Protein AF-A0A0F8ZMV9-F1 (afdb_monomer_lite)

Radius of gyration: 14.16 Å; chains: 1; bounding box: 36×32×40 Å

pLDDT: mean 85.23, std 12.89, range [35.75, 96.31]

Sequence (124 aa):
MQDEQDFGISAPPAFAKTNWIGVVYSAWYLGHHPDRHVIYTSKTGLQAEKVSNAVRDTIENSERYHAVFPNTKPNKARGWGEKEWYLERPNTGDKDASFFAVGIGGPILNARGDLIIIDDPRCM

InterPro domains:
  IPR027417 P-loop containing nucleoside triphosphate hydrolase [G3DSA:3.40.50.300] (1-120)

Organism: NCBI:txid412755

Secondary structure (DSSP, 8-state):
------------TTSSHIIIIIIIIHHHHHHH-TTS-EEEEESSHHHHHHHHHHHHHHHHH-HHHHHH-TT--B-TTT-B-SSEE-B--S-TT--S-SEEEEETTS---S---SEEEE--GGG-

Foldseek 3Di:
DPPPDDDDDDDDPPPCPCCVVLAVVLLVVCLVVVVFAEEEEEQALVVQLVSQCNNLCCLAPPPVSCVSRVQWAFPPVLHDHSQFGHTDDPDPPDNAGNYGGHYVVGDPDPHDHPHYHYPPPVVD

Structure (mmCIF, N/CA/C/O backbone):
data_AF-A0A0F8ZMV9-F1
#
_entry.id   AF-A0A0F8ZMV9-F1
#
loop_
_atom_site.group_PDB
_atom_site.id
_atom_site.type_symbol
_atom_site.label_atom_id
_atom_site.label_alt_id
_atom_site.label_comp_id
_atom_site.label_asym_id
_atom_site.label_entity_id
_atom_site.label_seq_id
_atom_site.pdbx_PDB_ins_code
_atom_site.Cartn_x
_atom_site.Cartn_y
_atom_site.Cartn_z
_atom_site.occupancy
_atom_site.B_iso_or_equiv
_atom_site.auth_seq_id
_atom_site.auth_comp_id
_atom_site.auth_asym_id
_atom_site.auth_atom_id
_atom_site.pdbx_PDB_model_num
ATOM 1 N N . MET A 1 1 ? 9.713 -22.839 13.772 1.00 35.75 1 MET A N 1
ATOM 2 C CA . MET A 1 1 ? 10.076 -23.260 12.409 1.00 35.75 1 MET A CA 1
ATOM 3 C C . MET A 1 1 ? 9.103 -22.533 11.506 1.00 35.75 1 MET A C 1
ATOM 5 O O . MET A 1 1 ? 7.928 -22.865 11.523 1.00 35.75 1 MET A O 1
ATOM 9 N N . GLN A 1 2 ? 9.520 -21.400 10.951 1.00 42.75 2 GLN A N 1
ATOM 10 C CA . GLN A 1 2 ? 8.686 -20.615 10.047 1.00 42.75 2 GLN A CA 1
ATOM 11 C C . GLN A 1 2 ? 9.000 -21.198 8.672 1.00 42.75 2 GLN A C 1
ATOM 13 O O . GLN A 1 2 ? 10.148 -21.111 8.251 1.00 42.75 2 GLN A O 1
ATOM 18 N N . ASP A 1 3 ? 8.055 -21.930 8.081 1.00 46.09 3 ASP A N 1
ATOM 19 C CA . ASP A 1 3 ? 8.214 -22.443 6.720 1.00 46.09 3 ASP A CA 1
ATOM 20 C C . ASP A 1 3 ? 8.328 -21.230 5.796 1.00 46.09 3 ASP A C 1
ATOM 22 O O . ASP A 1 3 ? 7.345 -20.539 5.525 1.00 46.09 3 ASP A O 1
ATOM 26 N N . GLU A 1 4 ? 9.555 -20.921 5.394 1.00 55.47 4 GLU A N 1
ATOM 27 C CA . GLU A 1 4 ? 9.867 -19.868 4.440 1.00 55.47 4 GLU A CA 1
ATOM 28 C C . GLU A 1 4 ? 9.433 -20.387 3.064 1.00 55.47 4 GLU A C 1
ATOM 30 O O . GLU A 1 4 ? 10.110 -21.199 2.434 1.00 55.47 4 GLU A O 1
ATOM 35 N N . GLN A 1 5 ? 8.211 -20.032 2.662 1.00 67.38 5 GLN A N 1
ATOM 36 C CA . GLN A 1 5 ? 7.657 -20.420 1.370 1.00 67.38 5 GLN A CA 1
ATOM 37 C C . GLN A 1 5 ? 7.855 -19.293 0.367 1.00 67.38 5 GLN A C 1
ATOM 39 O O . GLN A 1 5 ? 7.023 -18.396 0.238 1.00 67.38 5 GLN A O 1
ATOM 44 N N . ASP A 1 6 ? 8.955 -19.383 -0.371 1.00 75.69 6 ASP A N 1
ATOM 45 C CA . ASP A 1 6 ? 9.191 -18.543 -1.535 1.00 75.69 6 ASP A CA 1
ATOM 46 C C . ASP A 1 6 ? 8.398 -19.081 -2.731 1.00 75.69 6 ASP A C 1
ATOM 48 O O . ASP A 1 6 ? 8.503 -20.253 -3.106 1.00 75.69 6 ASP A O 1
ATOM 52 N N . PHE A 1 7 ? 7.603 -18.216 -3.361 1.00 76.88 7 PHE A N 1
ATOM 53 C CA . PHE A 1 7 ? 6.799 -18.567 -4.528 1.00 76.88 7 PHE A CA 1
ATOM 54 C C . PHE A 1 7 ? 7.012 -17.567 -5.665 1.00 76.88 7 PHE A C 1
ATOM 56 O O . PHE A 1 7 ? 6.926 -16.354 -5.479 1.00 76.88 7 PHE A O 1
ATOM 63 N N . GLY A 1 8 ? 7.281 -18.086 -6.865 1.00 81.25 8 GLY A N 1
ATOM 64 C CA . GLY A 1 8 ? 7.561 -17.290 -8.057 1.00 81.25 8 GLY A CA 1
ATOM 65 C C . GLY A 1 8 ? 6.486 -17.451 -9.126 1.00 81.25 8 GLY A C 1
ATOM 66 O O . GLY A 1 8 ? 6.091 -18.566 -9.461 1.00 81.25 8 GLY A O 1
ATOM 67 N N . ILE A 1 9 ? 6.054 -16.335 -9.718 1.00 77.19 9 ILE A N 1
ATOM 68 C CA . ILE A 1 9 ? 5.113 -16.319 -10.845 1.00 77.19 9 ILE A CA 1
ATOM 69 C C . ILE A 1 9 ? 5.786 -15.653 -12.042 1.00 77.19 9 ILE A C 1
ATOM 71 O O . ILE A 1 9 ? 6.162 -14.482 -11.989 1.00 77.19 9 ILE A O 1
ATOM 75 N N . SER A 1 10 ? 5.893 -16.382 -13.154 1.00 79.81 10 SER A N 1
ATOM 76 C CA . SER A 1 10 ? 6.359 -15.838 -14.430 1.00 79.81 10 SER A CA 1
ATOM 77 C C . SER A 1 10 ? 5.198 -15.749 -15.410 1.00 79.81 10 SER A C 1
ATOM 79 O O . SER A 1 10 ? 4.552 -16.748 -15.718 1.00 79.81 10 SER A O 1
ATOM 81 N N . ALA A 1 11 ? 4.932 -14.542 -15.903 1.00 79.12 11 ALA A N 1
ATOM 82 C CA . ALA A 1 11 ? 3.899 -14.289 -16.898 1.00 79.12 11 ALA A CA 1
ATOM 83 C C . ALA A 1 11 ? 4.367 -13.236 -17.922 1.00 79.12 11 ALA A C 1
ATOM 85 O O . ALA A 1 11 ? 5.170 -12.351 -17.574 1.00 79.12 11 ALA A O 1
ATOM 86 N N . PRO A 1 12 ? 3.869 -13.294 -19.175 1.00 77.56 12 PRO A N 1
ATOM 87 C CA . PRO A 1 12 ? 4.187 -12.314 -20.211 1.00 77.56 12 PRO A CA 1
ATOM 88 C C . PRO A 1 12 ? 3.895 -10.860 -19.784 1.00 77.56 12 PRO A C 1
ATOM 90 O O . PRO A 1 12 ? 3.149 -10.611 -18.826 1.00 77.56 12 PRO A O 1
ATOM 93 N N . PRO A 1 13 ? 4.471 -9.856 -20.470 1.00 73.19 13 PRO A N 1
ATOM 94 C CA . PRO A 1 13 ? 4.021 -8.473 -20.335 1.00 73.19 13 PRO A CA 1
ATOM 95 C C . PRO A 1 13 ? 2.504 -8.359 -20.568 1.00 73.19 13 PRO A C 1
ATOM 97 O O . PRO A 1 13 ? 1.932 -9.134 -21.328 1.00 73.19 13 PRO A O 1
ATOM 100 N N . ALA A 1 14 ? 1.853 -7.404 -19.899 1.00 70.12 14 ALA A N 1
ATOM 101 C CA . ALA A 1 14 ? 0.412 -7.126 -20.010 1.00 70.12 14 ALA A CA 1
ATOM 102 C C . ALA A 1 14 ? -0.567 -8.233 -19.545 1.00 70.12 14 ALA A C 1
ATOM 104 O O . ALA A 1 14 ? -1.773 -8.062 -19.671 1.00 70.12 14 ALA A O 1
ATOM 105 N N . PHE A 1 15 ? -0.102 -9.307 -18.899 1.00 78.38 15 PHE A N 1
ATOM 106 C CA . PHE A 1 15 ? -0.974 -10.355 -18.331 1.00 78.38 15 PHE A CA 1
ATOM 107 C C . PHE A 1 15 ? -1.606 -10.007 -16.966 1.00 78.38 15 PHE A C 1
ATOM 109 O O . PHE A 1 15 ? -1.964 -10.890 -16.193 1.00 78.38 15 PHE A O 1
ATOM 116 N N . ALA A 1 16 ? -1.694 -8.717 -16.628 1.00 80.50 16 ALA A N 1
ATOM 117 C CA . ALA A 1 16 ? -2.252 -8.205 -15.368 1.00 80.50 16 ALA A CA 1
ATOM 118 C C . ALA A 1 16 ? -1.651 -8.797 -14.070 1.00 80.50 16 ALA A C 1
ATOM 120 O O . ALA A 1 16 ? -2.240 -8.639 -13.002 1.00 80.50 16 ALA A O 1
ATOM 121 N N . LYS A 1 17 ? -0.467 -9.427 -14.128 1.00 80.38 17 LYS A N 1
ATOM 122 C CA . LYS A 1 17 ? 0.207 -10.032 -12.963 1.00 80.38 17 LYS A CA 1
ATOM 123 C C . LYS A 1 17 ? 0.399 -9.049 -11.802 1.00 80.38 17 LYS A C 1
ATOM 125 O O . LYS A 1 17 ? 0.090 -9.386 -10.667 1.00 80.38 17 LYS A O 1
ATOM 130 N N . THR A 1 18 ? 0.788 -7.810 -12.107 1.00 85.00 18 THR A N 1
ATOM 131 C CA . THR A 1 18 ? 0.929 -6.723 -11.129 1.00 85.00 18 THR A CA 1
ATOM 132 C C . THR A 1 18 ? -0.402 -6.391 -10.456 1.00 85.00 18 THR A C 1
ATOM 134 O O . THR A 1 18 ? -0.443 -6.142 -9.260 1.00 85.00 18 THR A O 1
ATOM 137 N N . ASN A 1 19 ? -1.518 -6.434 -11.190 1.00 87.44 19 ASN A N 1
ATOM 138 C CA . ASN A 1 19 ? -2.828 -6.150 -10.609 1.00 87.44 19 ASN A CA 1
ATOM 139 C C . ASN A 1 19 ? -3.307 -7.306 -9.719 1.00 87.44 19 ASN A C 1
ATOM 141 O O . ASN A 1 19 ? -3.769 -7.083 -8.606 1.00 87.44 19 ASN A O 1
ATOM 145 N N . TRP A 1 20 ? -3.161 -8.549 -10.181 1.00 88.69 20 TRP A N 1
ATOM 146 C CA . TRP A 1 20 ? -3.580 -9.721 -9.412 1.00 88.69 20 TRP A CA 1
ATOM 147 C C . TRP A 1 20 ? -2.754 -9.921 -8.142 1.00 88.69 20 TRP A C 1
ATOM 149 O O . TRP A 1 20 ? -3.320 -10.108 -7.071 1.00 88.69 20 TRP A O 1
ATOM 159 N N . ILE A 1 21 ? -1.429 -9.860 -8.243 1.00 89.62 21 ILE A N 1
ATOM 160 C CA . ILE A 1 21 ? -0.545 -10.134 -7.106 1.00 89.62 21 ILE A CA 1
ATOM 161 C C . ILE A 1 21 ? -0.291 -8.868 -6.291 1.00 89.62 21 ILE A C 1
ATOM 163 O O . ILE A 1 21 ? -0.393 -8.887 -5.071 1.00 89.62 21 ILE A O 1
ATOM 167 N N . GLY A 1 22 ? -0.015 -7.747 -6.952 1.00 89.94 22 GLY A N 1
ATOM 168 C CA . GLY A 1 22 ? 0.266 -6.491 -6.266 1.00 89.94 22 GLY A CA 1
ATOM 169 C C . GLY A 1 22 ? -0.967 -5.888 -5.603 1.00 89.94 22 GLY A C 1
ATOM 170 O O . GLY A 1 22 ? -0.879 -5.479 -4.450 1.00 89.94 22 GLY A O 1
ATOM 171 N N . VAL A 1 23 ? -2.118 -5.862 -6.287 1.00 93.00 23 VAL A N 1
ATOM 172 C CA . VAL A 1 23 ? -3.329 -5.215 -5.753 1.00 93.00 23 VAL A CA 1
ATOM 173 C C . VAL A 1 23 ? -4.254 -6.216 -5.068 1.00 93.00 23 VAL A C 1
ATOM 175 O O . VAL A 1 23 ? -4.501 -6.114 -3.867 1.00 93.00 23 VAL A O 1
ATOM 178 N N . VAL A 1 24 ? -4.767 -7.194 -5.820 1.00 93.19 24 VAL A N 1
ATOM 179 C CA . VAL A 1 24 ? -5.839 -8.081 -5.339 1.00 93.19 24 VAL A CA 1
ATOM 180 C C . VAL A 1 24 ? -5.354 -8.981 -4.204 1.00 93.19 24 VAL A C 1
ATOM 182 O O . VAL A 1 24 ? -6.009 -9.052 -3.165 1.00 93.19 24 VAL A O 1
ATOM 185 N N . TYR A 1 25 ? -4.208 -9.640 -4.372 1.00 94.25 25 TYR A N 1
ATOM 186 C CA . TYR A 1 25 ? -3.665 -10.530 -3.349 1.00 94.25 25 TYR A CA 1
ATOM 187 C C . TYR A 1 25 ? -3.226 -9.768 -2.093 1.00 94.25 25 TYR A C 1
ATOM 189 O O . TYR A 1 25 ? -3.557 -10.195 -0.991 1.00 94.25 25 TYR A O 1
ATOM 197 N N . SER A 1 26 ? -2.578 -8.607 -2.234 1.00 94.56 26 SER A N 1
ATOM 198 C CA . SER A 1 26 ? -2.221 -7.767 -1.081 1.00 94.56 26 SER A CA 1
ATOM 199 C C . SER A 1 26 ? -3.440 -7.324 -0.274 1.00 94.56 26 SER A C 1
ATOM 201 O O . SER A 1 26 ? -3.434 -7.419 0.953 1.00 94.56 26 SER A O 1
ATOM 203 N N . ALA A 1 27 ? -4.501 -6.871 -0.953 1.00 95.00 27 ALA A N 1
ATOM 204 C CA . ALA A 1 27 ? -5.750 -6.501 -0.295 1.00 95.00 27 ALA A CA 1
ATOM 205 C C . ALA A 1 27 ? -6.375 -7.715 0.408 1.00 95.00 27 ALA A C 1
ATOM 207 O O . ALA A 1 27 ? -6.739 -7.637 1.575 1.00 95.00 27 ALA A O 1
ATOM 208 N N . TRP A 1 28 ? -6.442 -8.867 -0.264 1.00 95.50 28 TRP A N 1
ATOM 209 C CA . TRP A 1 28 ? -6.959 -10.106 0.322 1.00 95.50 28 TRP A CA 1
ATOM 210 C C . TRP A 1 28 ? -6.165 -10.560 1.559 1.00 95.50 28 TRP A C 1
ATOM 212 O O . TRP A 1 28 ? -6.768 -10.961 2.559 1.00 95.50 28 TRP A O 1
ATOM 222 N N . TYR A 1 29 ? -4.834 -10.464 1.514 1.00 95.12 29 TYR A N 1
ATOM 223 C CA . TYR A 1 29 ? -3.946 -10.837 2.615 1.00 95.12 29 TYR A CA 1
ATOM 224 C C . TYR A 1 29 ? -4.166 -9.939 3.837 1.00 95.12 29 TYR A C 1
ATOM 226 O O . TYR A 1 29 ? -4.383 -10.441 4.937 1.00 95.12 29 TYR A O 1
ATOM 234 N N . LEU A 1 30 ? -4.207 -8.617 3.642 1.00 94.25 30 LEU A N 1
ATOM 235 C CA . LEU A 1 30 ? -4.485 -7.653 4.715 1.00 94.25 30 LEU A CA 1
ATOM 236 C C . LEU A 1 30 ? -5.927 -7.728 5.239 1.00 94.25 30 LEU A C 1
ATOM 238 O O . LEU A 1 30 ? -6.184 -7.384 6.392 1.00 94.25 30 LEU A O 1
ATOM 242 N N . GLY A 1 31 ? -6.867 -8.200 4.420 1.00 93.88 31 GLY A N 1
ATOM 243 C CA . GLY A 1 31 ? -8.234 -8.508 4.836 1.00 93.88 31 GLY A CA 1
ATOM 244 C C . GLY A 1 31 ? -8.300 -9.624 5.880 1.00 93.88 31 GLY A C 1
ATOM 245 O O . GLY A 1 31 ? -9.007 -9.507 6.880 1.00 93.88 31 GLY A O 1
ATOM 246 N N . HIS A 1 32 ? -7.526 -10.691 5.676 1.00 93.38 32 HIS A N 1
ATOM 247 C CA . HIS A 1 32 ? -7.437 -11.819 6.611 1.00 93.38 32 HIS A CA 1
ATOM 248 C C . HIS A 1 32 ? -6.501 -11.548 7.791 1.00 93.38 32 HIS A C 1
ATOM 250 O O . HIS A 1 32 ? -6.699 -12.091 8.879 1.00 93.38 32 HIS A O 1
ATOM 256 N N . HIS A 1 33 ? -5.481 -10.721 7.570 1.00 93.06 33 HIS A N 1
ATOM 257 C CA . HIS A 1 33 ? -4.399 -10.478 8.512 1.00 93.06 33 HIS A CA 1
ATOM 258 C C . HIS A 1 33 ? -4.131 -8.974 8.683 1.00 93.06 33 HIS A C 1
ATOM 260 O O . HIS A 1 33 ? -3.077 -8.478 8.280 1.00 93.06 33 HIS A O 1
ATOM 266 N N . PRO A 1 34 ? -5.072 -8.218 9.280 1.00 91.19 34 PRO A N 1
ATOM 267 C CA . PRO A 1 34 ? -4.930 -6.771 9.443 1.00 91.19 34 PRO A CA 1
ATOM 268 C C . PRO A 1 34 ? -3.780 -6.382 10.384 1.00 91.19 34 PRO A C 1
ATOM 270 O O . PRO A 1 34 ? -3.319 -5.246 10.339 1.00 91.19 34 PRO A O 1
ATOM 273 N N . ASP A 1 35 ? -3.312 -7.311 11.225 1.00 89.88 35 ASP A N 1
ATOM 274 C CA . ASP A 1 35 ? -2.163 -7.185 12.127 1.00 89.88 35 ASP A CA 1
ATOM 275 C C . ASP A 1 35 ? -0.802 -7.348 11.433 1.00 89.88 35 ASP A C 1
ATOM 277 O O . ASP A 1 35 ? 0.221 -7.082 12.057 1.00 89.88 35 ASP A O 1
ATOM 281 N N . ARG A 1 36 ? -0.780 -7.770 10.165 1.00 91.44 36 ARG A N 1
ATOM 282 C CA . ARG A 1 36 ? 0.444 -8.088 9.421 1.00 91.44 36 ARG A CA 1
ATOM 283 C C . ARG A 1 36 ? 0.904 -6.949 8.526 1.00 91.44 36 ARG A C 1
ATOM 285 O O . ARG A 1 36 ? 0.178 -5.987 8.268 1.00 91.44 36 ARG A O 1
ATOM 292 N N . HIS A 1 37 ? 2.137 -7.084 8.055 1.00 92.25 37 HIS A N 1
ATOM 293 C CA . HIS A 1 37 ? 2.830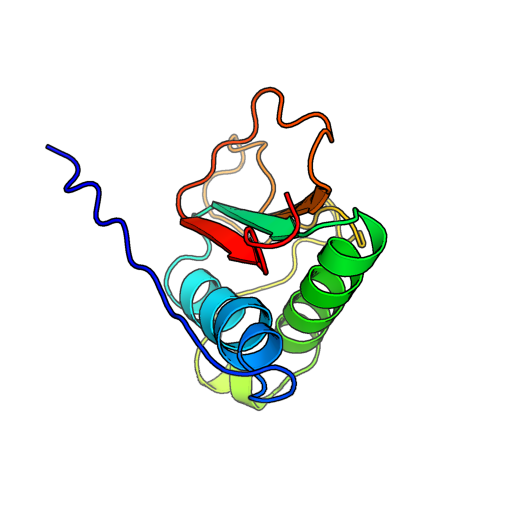 -6.060 7.286 1.00 92.25 37 HIS A CA 1
ATOM 294 C C . HIS A 1 37 ? 3.198 -6.562 5.894 1.00 92.25 37 HIS A C 1
ATOM 296 O O . HIS A 1 37 ? 3.859 -7.595 5.748 1.00 92.25 37 HIS A O 1
ATOM 302 N N . VAL A 1 38 ? 2.797 -5.811 4.870 1.00 94.19 38 VAL A N 1
ATOM 303 C CA . VAL A 1 38 ? 3.126 -6.090 3.470 1.00 94.19 38 VAL A CA 1
ATOM 304 C C . VAL A 1 38 ? 4.172 -5.096 2.985 1.00 94.19 38 VAL A C 1
ATOM 306 O O . VAL A 1 38 ? 3.977 -3.885 3.068 1.00 94.19 38 VAL A O 1
ATOM 309 N N . ILE A 1 39 ? 5.270 -5.603 2.432 1.00 93.31 39 ILE A N 1
ATOM 310 C CA . ILE A 1 39 ? 6.264 -4.803 1.720 1.00 93.31 39 ILE A CA 1
ATOM 311 C C . ILE A 1 39 ? 6.110 -5.090 0.233 1.00 93.31 39 ILE A C 1
ATOM 313 O O . ILE A 1 39 ? 6.267 -6.226 -0.211 1.00 93.31 39 ILE A O 1
ATOM 317 N N . TYR A 1 40 ? 5.824 -4.054 -0.544 1.00 93.19 40 TYR A N 1
ATOM 318 C CA . TYR A 1 40 ? 5.765 -4.134 -1.993 1.00 93.19 40 TYR A CA 1
ATOM 319 C C . TYR A 1 40 ? 6.955 -3.401 -2.595 1.00 93.19 40 TYR A C 1
ATOM 321 O O . TYR A 1 40 ? 7.134 -2.200 -2.371 1.00 93.19 40 TYR A O 1
ATOM 329 N N . THR A 1 41 ? 7.755 -4.113 -3.383 1.00 91.25 41 THR A N 1
ATOM 330 C CA . THR A 1 41 ? 8.878 -3.531 -4.107 1.00 91.25 41 THR A CA 1
ATOM 331 C C . THR A 1 41 ? 8.727 -3.691 -5.609 1.00 91.25 41 THR A C 1
ATOM 333 O O . THR A 1 41 ? 8.285 -4.722 -6.113 1.00 91.25 41 THR A O 1
ATOM 336 N N . SER A 1 42 ? 9.087 -2.634 -6.328 1.00 89.38 42 SER A N 1
ATOM 337 C CA . SER A 1 42 ? 9.067 -2.569 -7.787 1.00 89.38 42 SER A CA 1
ATOM 338 C C . SER A 1 42 ? 10.290 -1.803 -8.277 1.00 89.38 42 SER A C 1
ATOM 340 O O . SER A 1 42 ? 10.986 -1.145 -7.501 1.00 89.38 42 SER A O 1
ATOM 342 N N . LYS A 1 43 ? 10.534 -1.829 -9.590 1.00 85.81 43 LYS A N 1
ATOM 343 C CA . LYS A 1 43 ? 11.676 -1.158 -10.226 1.00 85.81 43 LYS A CA 1
ATOM 344 C C . LYS A 1 43 ? 11.868 0.302 -9.799 1.00 85.81 43 LYS A C 1
ATOM 346 O O . LYS A 1 43 ? 13.003 0.730 -9.613 1.00 85.81 43 LYS A O 1
ATOM 351 N N . THR A 1 44 ? 10.792 1.071 -9.631 1.00 87.81 44 THR A N 1
ATOM 352 C CA . THR A 1 44 ? 10.853 2.452 -9.124 1.00 87.81 44 THR A CA 1
ATOM 353 C C . THR A 1 44 ? 9.870 2.677 -7.978 1.00 87.81 44 THR A C 1
ATOM 355 O O . THR A 1 44 ? 8.826 2.026 -7.912 1.00 87.81 44 THR A O 1
ATOM 358 N N . GLY A 1 45 ? 10.173 3.644 -7.101 1.00 87.81 45 GLY A N 1
ATOM 359 C CA . GLY A 1 45 ? 9.272 4.038 -6.009 1.00 87.81 45 GLY A CA 1
ATOM 360 C C . GLY A 1 45 ? 7.900 4.483 -6.519 1.00 87.81 45 GLY A C 1
ATOM 361 O O . GLY A 1 45 ? 6.888 3.992 -6.043 1.00 87.81 45 GLY A O 1
ATOM 362 N N . LEU A 1 46 ? 7.866 5.277 -7.596 1.00 90.00 46 LEU A N 1
ATOM 363 C CA . LEU A 1 46 ? 6.618 5.727 -8.226 1.00 90.00 46 LEU A CA 1
ATOM 364 C C . LEU A 1 46 ? 5.747 4.571 -8.744 1.00 90.00 46 LEU A C 1
ATOM 366 O O . LEU A 1 46 ? 4.523 4.675 -8.770 1.00 90.00 46 LEU A O 1
ATOM 370 N N . GLN A 1 47 ? 6.346 3.470 -9.211 1.00 90.44 47 GLN A N 1
ATOM 371 C CA . GLN A 1 47 ? 5.578 2.285 -9.612 1.00 90.44 47 GLN A CA 1
ATOM 372 C C . GLN A 1 47 ? 5.019 1.544 -8.397 1.00 90.44 47 GLN A C 1
ATOM 374 O O . GLN A 1 47 ? 3.862 1.130 -8.428 1.00 90.44 47 GLN A O 1
ATOM 379 N N . ALA A 1 48 ? 5.813 1.414 -7.334 1.00 91.88 48 ALA A N 1
ATOM 380 C CA . ALA A 1 48 ? 5.365 0.811 -6.085 1.00 91.88 48 ALA A CA 1
ATOM 381 C C . ALA A 1 48 ? 4.221 1.617 -5.440 1.00 91.88 48 ALA A C 1
ATOM 383 O O . ALA A 1 48 ? 3.213 1.044 -5.031 1.00 91.88 48 ALA A O 1
ATOM 384 N N . GLU A 1 49 ? 4.323 2.946 -5.431 1.00 94.50 49 GLU A N 1
ATOM 385 C CA . GLU A 1 49 ? 3.305 3.862 -4.899 1.00 94.50 49 GLU A CA 1
ATOM 386 C C . GLU A 1 49 ? 1.978 3.771 -5.664 1.00 94.50 49 GLU A C 1
ATOM 388 O O . GLU A 1 49 ? 0.913 3.792 -5.052 1.00 94.50 49 GLU A O 1
ATOM 393 N N . LYS A 1 50 ? 2.002 3.572 -6.991 1.00 94.19 50 LYS A N 1
ATOM 394 C CA . LYS A 1 50 ? 0.771 3.333 -7.772 1.00 94.19 50 LYS A CA 1
ATOM 395 C C . LYS A 1 50 ? 0.017 2.090 -7.304 1.00 94.19 50 LYS A C 1
ATOM 397 O O . LYS A 1 50 ? -1.209 2.118 -7.224 1.00 94.19 50 LYS A O 1
ATOM 402 N N . VAL A 1 51 ? 0.739 1.011 -7.006 1.00 94.75 51 VAL A N 1
ATOM 403 C CA . VAL A 1 51 ? 0.138 -0.232 -6.499 1.00 94.75 51 VAL A CA 1
ATOM 404 C C . VAL A 1 51 ? -0.370 -0.034 -5.075 1.00 94.75 51 VAL A C 1
ATOM 406 O O . VAL A 1 51 ? -1.498 -0.418 -4.781 1.00 94.75 51 VAL A O 1
ATOM 409 N N . SER A 1 52 ? 0.409 0.639 -4.227 1.00 95.62 52 SER A N 1
ATOM 410 C CA . SER A 1 52 ? -0.009 1.021 -2.875 1.00 95.62 52 SER A CA 1
ATOM 411 C C . SER A 1 52 ? -1.317 1.809 -2.874 1.00 95.62 52 SER A C 1
A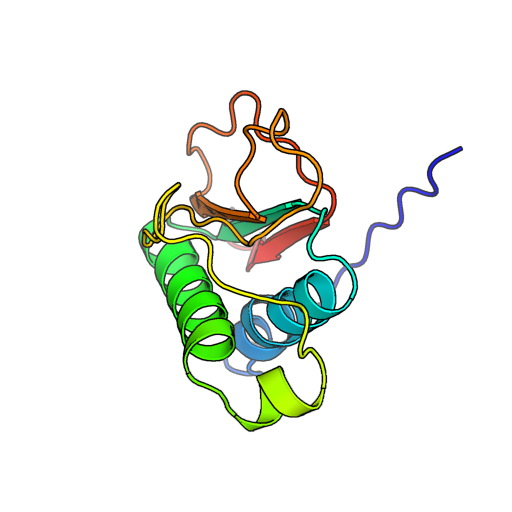TOM 413 O O . SER A 1 52 ? -2.257 1.424 -2.180 1.00 95.62 52 SER A O 1
ATOM 415 N N . ASN A 1 53 ? -1.415 2.852 -3.704 1.00 96.31 53 ASN A N 1
ATOM 416 C CA . ASN A 1 53 ? -2.627 3.653 -3.853 1.00 96.31 53 ASN A CA 1
ATOM 417 C C . ASN A 1 53 ? -3.812 2.786 -4.301 1.00 96.31 53 ASN A C 1
ATOM 419 O O . ASN A 1 53 ? -4.880 2.866 -3.708 1.00 96.31 53 ASN A O 1
ATOM 423 N N . ALA A 1 54 ? -3.625 1.888 -5.273 1.00 95.81 54 ALA A N 1
ATOM 424 C CA . ALA A 1 54 ? -4.693 0.995 -5.721 1.00 95.81 54 ALA A CA 1
ATOM 425 C C . ALA A 1 54 ? -5.195 0.046 -4.611 1.00 95.81 54 ALA A C 1
ATOM 427 O O . ALA A 1 54 ? -6.405 -0.160 -4.480 1.00 95.81 54 ALA A O 1
ATOM 428 N N . VAL A 1 55 ? -4.296 -0.513 -3.791 1.00 96.12 55 VAL A N 1
ATOM 429 C CA . VAL A 1 55 ? -4.669 -1.347 -2.629 1.00 96.12 55 VAL A CA 1
ATOM 430 C C . VAL A 1 55 ? -5.412 -0.508 -1.593 1.00 96.12 55 VAL A C 1
ATOM 432 O O . VAL A 1 55 ? -6.502 -0.880 -1.159 1.00 96.12 55 VAL A O 1
ATOM 435 N N . ARG A 1 56 ? -4.842 0.642 -1.229 1.00 95.38 56 ARG A N 1
ATOM 436 C CA . ARG A 1 56 ? -5.388 1.575 -0.243 1.00 95.38 56 ARG A CA 1
ATOM 437 C C . ARG A 1 56 ? -6.797 2.023 -0.617 1.00 95.38 56 ARG A C 1
ATOM 439 O O . ARG A 1 56 ? -7.710 1.917 0.195 1.00 95.38 56 ARG A O 1
ATOM 446 N N . ASP A 1 57 ? -6.979 2.461 -1.858 1.00 94.94 57 ASP A N 1
ATOM 447 C CA . ASP A 1 57 ? -8.254 2.966 -2.359 1.00 94.94 57 ASP A CA 1
ATOM 448 C C . ASP A 1 57 ? -9.298 1.839 -2.449 1.00 94.94 57 ASP A C 1
ATOM 450 O O . ASP A 1 57 ? -10.482 2.086 -2.214 1.00 94.94 57 ASP A O 1
ATOM 454 N N . THR A 1 58 ? -8.868 0.598 -2.723 1.00 94.44 58 THR A N 1
ATOM 455 C CA . THR A 1 58 ? -9.737 -0.590 -2.662 1.00 94.44 58 THR A CA 1
ATOM 456 C C . THR A 1 58 ? -10.214 -0.844 -1.236 1.00 94.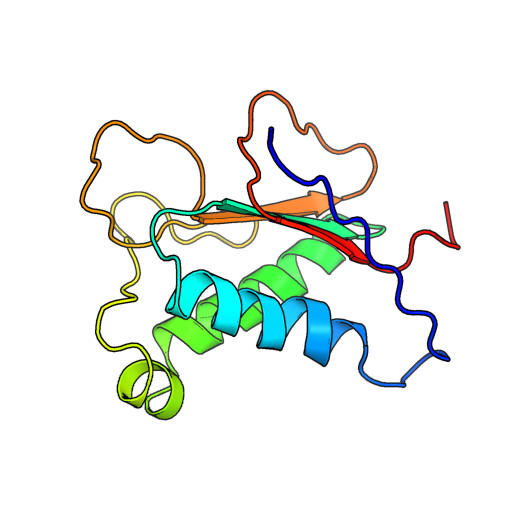44 58 THR A C 1
ATOM 458 O O . THR A 1 58 ? -11.410 -1.026 -1.024 1.00 94.44 58 THR A O 1
ATOM 461 N N . ILE A 1 59 ? -9.304 -0.832 -0.260 1.00 94.25 59 ILE A N 1
ATOM 462 C CA . ILE A 1 59 ? -9.642 -1.057 1.151 1.00 94.25 59 ILE A CA 1
ATOM 463 C C . ILE A 1 59 ? -10.515 0.073 1.688 1.00 94.25 59 ILE A C 1
ATOM 465 O O . ILE A 1 59 ? -11.402 -0.174 2.488 1.00 94.25 59 ILE A O 1
ATOM 469 N N . GLU A 1 60 ? -10.288 1.314 1.275 1.00 94.38 60 GLU A N 1
ATOM 470 C CA . GLU A 1 60 ? -11.060 2.445 1.776 1.00 94.38 60 GLU A CA 1
ATOM 471 C C . GLU A 1 60 ? -12.469 2.490 1.181 1.00 94.38 60 GLU A C 1
ATOM 473 O O . GLU A 1 60 ? -13.444 2.601 1.924 1.00 94.38 60 GLU A O 1
ATOM 478 N N . ASN A 1 61 ? -12.587 2.372 -0.144 1.00 93.38 61 ASN A N 1
ATOM 479 C CA . ASN A 1 61 ? -13.801 2.771 -0.861 1.00 93.38 61 ASN A CA 1
ATOM 480 C C . ASN A 1 61 ? -14.655 1.600 -1.371 1.00 93.38 61 ASN A C 1
ATOM 482 O O . ASN A 1 61 ? -15.785 1.817 -1.807 1.00 93.38 61 ASN A O 1
ATOM 486 N N . SER A 1 62 ? -14.152 0.361 -1.369 1.00 95.00 62 SER A N 1
ATOM 487 C CA . SER A 1 62 ? -14.891 -0.772 -1.940 1.00 95.00 62 SER A CA 1
ATOM 488 C C . SER A 1 62 ? -15.879 -1.378 -0.944 1.00 95.00 62 SER A C 1
ATOM 490 O O . SER A 1 62 ? -15.500 -2.119 -0.038 1.00 95.00 62 SER A O 1
ATOM 492 N N . GLU A 1 63 ? -17.177 -1.167 -1.166 1.00 93.38 63 GLU A N 1
ATOM 493 C CA . GLU A 1 63 ? -18.241 -1.805 -0.370 1.00 93.38 63 GLU A CA 1
ATOM 494 C C . GLU A 1 63 ? -18.160 -3.337 -0.401 1.00 93.38 63 GLU A C 1
ATOM 496 O O . GLU A 1 63 ? -18.377 -4.002 0.609 1.00 93.38 63 GLU A O 1
ATOM 501 N N . ARG A 1 64 ? -17.797 -3.915 -1.554 1.00 93.62 64 ARG A N 1
ATOM 502 C CA . ARG A 1 64 ? -17.638 -5.371 -1.699 1.00 93.62 64 ARG A CA 1
ATOM 503 C C . ARG A 1 64 ? -16.490 -5.902 -0.857 1.00 93.62 64 ARG A C 1
ATOM 505 O O . ARG A 1 64 ? -16.588 -7.006 -0.337 1.00 93.62 64 ARG A O 1
ATOM 512 N N . TYR A 1 65 ? -15.413 -5.129 -0.741 1.00 93.88 65 TYR A N 1
ATOM 513 C CA . TYR A 1 65 ? -14.291 -5.494 0.111 1.00 93.88 65 TYR A C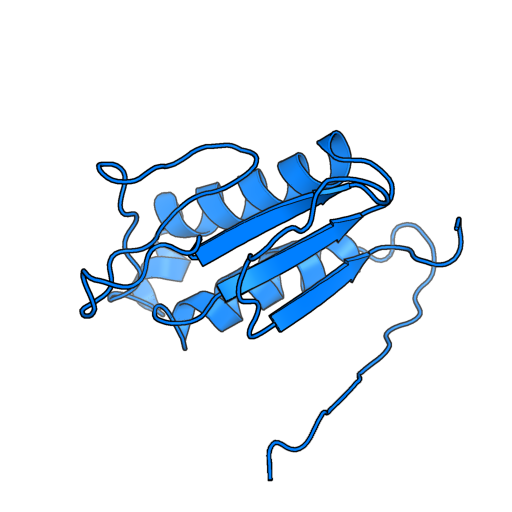A 1
ATOM 514 C C . TYR A 1 65 ? -14.727 -5.502 1.579 1.00 93.88 65 TYR A C 1
ATOM 516 O O . TYR A 1 65 ? -14.541 -6.506 2.260 1.00 93.88 65 TYR A O 1
ATOM 524 N N . HIS A 1 66 ? -15.411 -4.448 2.029 1.00 94.44 66 HIS A N 1
ATOM 525 C CA . HIS A 1 66 ? -15.933 -4.342 3.398 1.00 94.44 66 HIS A CA 1
ATOM 526 C C . HIS A 1 66 ? -16.997 -5.386 3.738 1.00 94.44 66 HIS A C 1
ATOM 528 O O . HIS A 1 66 ? -17.088 -5.816 4.884 1.00 94.44 66 HIS A O 1
ATOM 534 N N . ALA A 1 67 ? -17.773 -5.839 2.752 1.00 94.69 67 ALA A N 1
ATOM 535 C CA . ALA A 1 67 ? -18.724 -6.932 2.936 1.00 94.69 67 ALA A CA 1
ATOM 536 C C . ALA A 1 67 ? -18.030 -8.264 3.275 1.00 94.69 67 ALA A C 1
ATOM 538 O O . ALA A 1 67 ? -18.603 -9.087 3.986 1.00 94.69 67 ALA A O 1
ATOM 539 N N . VAL A 1 68 ? -16.805 -8.474 2.782 1.00 94.81 68 VAL A N 1
ATOM 540 C CA . VAL A 1 68 ? -16.002 -9.676 3.059 1.00 94.81 68 VAL A CA 1
ATOM 541 C C . VAL A 1 68 ? -15.101 -9.474 4.283 1.00 94.81 68 VAL A C 1
ATOM 543 O O . VAL A 1 68 ? -14.970 -10.381 5.101 1.00 94.81 68 VAL A O 1
ATOM 546 N N . PHE A 1 69 ? -1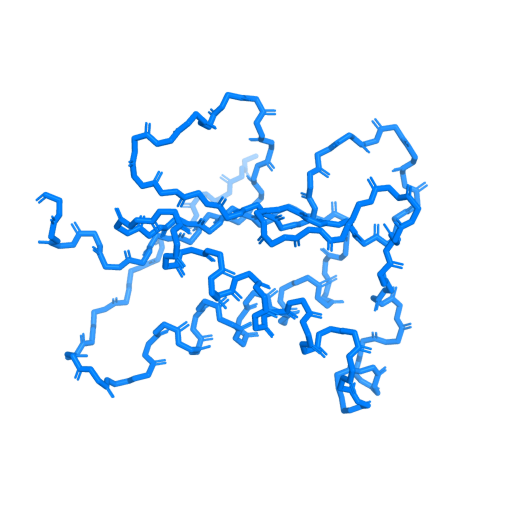4.520 -8.283 4.440 1.00 94.88 69 PHE A N 1
ATOM 547 C CA . PHE A 1 69 ? -13.548 -7.942 5.484 1.00 94.88 69 PHE A CA 1
ATOM 548 C C . PHE A 1 69 ? -14.000 -6.732 6.322 1.00 94.88 69 PHE A C 1
ATOM 550 O O . PHE A 1 69 ? -13.362 -5.679 6.293 1.00 94.88 69 PHE A O 1
ATOM 557 N N . PRO A 1 70 ? -15.077 -6.855 7.121 1.00 91.31 70 PRO A N 1
ATOM 558 C CA . PRO A 1 70 ? -15.660 -5.723 7.855 1.00 91.31 70 PRO A CA 1
ATOM 559 C C . PRO A 1 70 ? -14.752 -5.150 8.958 1.00 91.31 70 PRO A C 1
ATOM 561 O O . PRO A 1 70 ? -14.978 -4.044 9.452 1.00 91.31 70 PRO A O 1
ATOM 564 N N . ASN A 1 71 ? -13.730 -5.906 9.365 1.00 88.50 71 ASN A N 1
ATOM 565 C CA . ASN A 1 71 ? -12.792 -5.520 10.420 1.00 88.50 71 ASN A CA 1
ATOM 566 C C . ASN A 1 71 ? -11.577 -4.746 9.889 1.00 88.50 71 ASN A C 1
ATOM 568 O O . ASN A 1 71 ? -10.810 -4.203 10.680 1.00 88.50 71 ASN A O 1
ATOM 572 N N . THR A 1 72 ? -11.387 -4.685 8.571 1.00 92.81 72 THR A N 1
ATOM 573 C CA . THR A 1 72 ? -10.229 -4.031 7.964 1.00 92.81 72 THR A CA 1
ATOM 574 C C . THR A 1 72 ? -10.533 -2.558 7.735 1.00 92.81 72 THR A C 1
ATOM 576 O O . THR A 1 72 ? -11.151 -2.186 6.740 1.00 92.81 72 THR A O 1
ATOM 579 N N . LYS A 1 73 ? -10.101 -1.707 8.669 1.00 91.88 73 LYS A N 1
ATOM 580 C CA . LYS A 1 73 ? -10.396 -0.269 8.642 1.00 91.88 73 LYS A CA 1
ATOM 581 C C . LYS A 1 73 ? -9.133 0.583 8.497 1.00 91.88 73 LYS A C 1
ATOM 583 O O . LYS A 1 73 ? -8.126 0.271 9.134 1.00 91.88 73 LYS A O 1
ATOM 588 N N . PRO A 1 74 ? -9.170 1.668 7.705 1.00 93.31 74 PRO A N 1
ATOM 589 C CA . PRO A 1 74 ? -8.087 2.646 7.630 1.00 93.31 74 PRO A CA 1
ATOM 590 C C . PRO A 1 74 ? -7.798 3.341 8.967 1.00 93.31 74 PRO A C 1
ATOM 592 O O . PRO A 1 74 ? -8.699 3.913 9.574 1.00 93.31 74 PRO A O 1
ATOM 595 N N . ASN A 1 75 ? -6.529 3.414 9.373 1.00 93.06 75 ASN A N 1
ATOM 596 C CA . ASN A 1 75 ? -6.071 4.227 10.501 1.00 93.06 75 ASN A CA 1
ATOM 597 C C . ASN A 1 75 ? -5.438 5.537 10.007 1.00 93.06 75 ASN A C 1
ATOM 599 O O . ASN A 1 75 ? -4.218 5.728 10.000 1.00 93.06 75 ASN A O 1
ATOM 603 N N . LYS A 1 76 ? -6.303 6.474 9.609 1.00 91.06 76 LYS A N 1
ATOM 604 C CA . LYS A 1 76 ? -5.894 7.779 9.062 1.00 91.06 76 LYS A CA 1
ATOM 605 C C . LYS A 1 76 ? -5.163 8.668 10.066 1.00 91.06 76 LYS A C 1
ATOM 607 O O . LYS A 1 76 ? -4.360 9.497 9.656 1.00 91.06 76 LYS A O 1
ATOM 612 N N . ALA A 1 77 ? -5.420 8.493 11.364 1.00 88.94 77 ALA A N 1
ATOM 613 C CA . ALA A 1 77 ? -4.746 9.254 12.414 1.00 88.94 77 ALA A CA 1
ATOM 614 C C . ALA A 1 77 ? -3.246 8.928 12.491 1.00 88.94 77 ALA A C 1
ATOM 616 O O . ALA A 1 77 ? -2.449 9.783 12.867 1.00 88.94 77 ALA A O 1
ATOM 617 N N . ARG A 1 78 ? -2.866 7.699 12.123 1.00 88.81 78 ARG A N 1
ATOM 618 C CA . ARG A 1 78 ? -1.476 7.243 12.121 1.00 88.81 78 ARG A CA 1
ATOM 619 C C . ARG A 1 78 ? -0.767 7.494 10.793 1.00 88.81 78 ARG A C 1
ATOM 621 O O . ARG A 1 78 ? 0.406 7.848 10.796 1.00 88.81 78 ARG A O 1
ATOM 628 N N . GLY A 1 79 ? -1.470 7.328 9.676 1.00 90.88 79 GLY A N 1
ATOM 629 C CA . GLY A 1 79 ? -0.948 7.665 8.355 1.00 90.88 79 GLY A CA 1
ATOM 630 C C . GLY A 1 79 ? -1.711 6.981 7.225 1.00 90.88 79 GLY A C 1
ATOM 631 O O . GLY A 1 79 ? -2.119 5.825 7.334 1.00 90.88 79 GLY A O 1
ATOM 632 N N . TRP A 1 80 ? -1.898 7.704 6.124 1.00 94.44 80 TRP A N 1
ATOM 633 C CA . TRP A 1 80 ? -2.637 7.234 4.948 1.00 94.44 80 TRP A CA 1
ATOM 634 C C . TRP A 1 80 ? -2.008 7.782 3.658 1.00 94.44 80 TRP A C 1
ATOM 636 O O . TRP A 1 80 ? -2.669 8.407 2.832 1.00 94.44 80 TRP A O 1
ATOM 646 N N . GLY A 1 81 ? -0.685 7.644 3.543 1.00 93.44 81 GLY A N 1
ATOM 647 C CA . GLY A 1 81 ? 0.102 8.174 2.431 1.00 93.44 81 GLY A CA 1
ATOM 648 C C . GLY A 1 81 ? 0.142 7.241 1.220 1.00 93.44 81 GLY A C 1
ATOM 649 O O . GLY A 1 81 ? -0.503 6.194 1.192 1.00 93.44 81 GLY A O 1
ATOM 650 N N . GLU A 1 82 ? 0.908 7.635 0.201 1.00 93.44 82 GLU A N 1
ATOM 651 C CA . GLU A 1 82 ? 1.130 6.816 -1.004 1.00 93.44 82 GLU A CA 1
ATOM 652 C C . GLU A 1 82 ? 2.189 5.740 -0.763 1.00 93.44 82 GLU A C 1
ATOM 654 O O . GLU A 1 82 ? 2.026 4.583 -1.143 1.00 93.44 82 GLU A O 1
ATOM 659 N N . LYS A 1 83 ? 3.267 6.116 -0.072 1.00 92.19 83 LYS A N 1
ATOM 660 C CA . LYS A 1 83 ? 4.379 5.220 0.241 1.00 92.19 83 LYS A CA 1
ATOM 661 C C . LYS A 1 83 ? 4.051 4.249 1.373 1.00 92.19 83 LYS A C 1
ATOM 663 O O . LYS A 1 83 ? 4.442 3.089 1.325 1.00 92.19 83 LYS A O 1
ATOM 668 N N . GLU A 1 84 ? 3.352 4.723 2.396 1.00 93.75 84 GLU A N 1
ATOM 669 C CA . GLU A 1 84 ? 3.014 3.926 3.568 1.00 93.75 84 GLU A CA 1
ATOM 670 C C . GLU A 1 84 ? 1.669 4.335 4.157 1.00 93.75 84 GLU A C 1
ATOM 672 O O . GLU A 1 84 ? 1.290 5.512 4.148 1.00 93.75 84 GLU A O 1
ATOM 677 N N . TRP A 1 85 ? 0.950 3.351 4.683 1.00 95.25 85 TRP A N 1
ATOM 678 C CA . TRP A 1 85 ? -0.328 3.558 5.348 1.00 95.25 85 TRP A CA 1
ATOM 679 C C . TRP A 1 85 ? -0.610 2.450 6.363 1.00 95.25 85 TRP A C 1
ATOM 681 O O . TRP A 1 85 ? 0.031 1.393 6.382 1.00 95.25 85 TRP A O 1
ATOM 691 N N . TYR A 1 86 ? -1.558 2.724 7.256 1.00 94.81 86 TYR A N 1
ATOM 692 C CA . TYR A 1 86 ? -1.788 1.926 8.456 1.00 94.81 86 TYR A CA 1
ATOM 693 C C . TYR A 1 86 ? -3.258 1.539 8.577 1.00 94.81 86 TYR A C 1
ATOM 695 O O . TYR A 1 86 ? -4.137 2.378 8.399 1.00 94.81 86 TYR A O 1
ATOM 703 N N . LEU A 1 87 ? -3.529 0.288 8.935 1.00 93.94 87 LEU A N 1
ATOM 704 C CA . LEU A 1 87 ? -4.854 -0.190 9.323 1.00 93.94 87 LEU A CA 1
ATOM 705 C C . LEU A 1 87 ? -5.055 -0.085 10.837 1.00 93.94 87 LEU A C 1
ATOM 707 O O . LEU A 1 87 ? -4.099 0.001 11.619 1.00 93.94 87 LEU A O 1
ATOM 711 N N . GLU A 1 88 ? -6.316 -0.079 11.257 1.00 92.31 88 GLU A N 1
ATOM 712 C CA . GLU A 1 88 ? -6.686 -0.231 12.659 1.00 92.31 88 GLU A CA 1
ATOM 713 C C . GLU A 1 88 ? -6.265 -1.619 13.145 1.00 92.31 88 GLU A C 1
ATOM 715 O O . GLU A 1 88 ? -6.588 -2.640 12.539 1.00 92.31 88 GLU A O 1
ATOM 720 N N . ARG A 1 89 ? -5.510 -1.649 14.245 1.00 87.00 89 ARG A N 1
ATOM 721 C CA . ARG A 1 89 ? -4.952 -2.867 14.831 1.00 87.00 89 ARG A CA 1
ATOM 722 C C . ARG A 1 89 ? -5.098 -2.837 16.349 1.00 87.00 89 ARG A C 1
ATOM 724 O O . ARG A 1 89 ? -4.994 -1.763 16.940 1.00 87.00 89 ARG A O 1
ATOM 731 N N . PRO A 1 90 ? -5.282 -4.001 16.995 1.00 80.19 90 PRO A N 1
ATOM 732 C CA . PRO A 1 90 ? -5.410 -4.078 18.448 1.00 80.19 90 PRO A CA 1
ATOM 733 C C . PRO A 1 90 ? -4.099 -3.751 19.180 1.00 80.19 90 PRO A C 1
ATOM 735 O O . PRO A 1 90 ? -4.129 -3.234 20.293 1.00 80.19 90 PRO A O 1
ATOM 738 N N . ASN A 1 91 ? -2.942 -4.025 18.567 1.00 81.44 91 ASN A N 1
ATOM 739 C CA . ASN A 1 91 ? -1.640 -3.706 19.145 1.00 81.44 91 ASN A CA 1
ATOM 740 C C . ASN A 1 91 ? -1.236 -2.261 18.819 1.00 81.44 91 ASN A C 1
ATOM 742 O O . ASN A 1 91 ? -0.788 -1.963 17.714 1.00 81.44 91 ASN A O 1
ATOM 746 N N . THR A 1 92 ? -1.354 -1.367 19.798 1.00 74.00 92 THR A N 1
ATOM 747 C CA . THR A 1 92 ? -0.999 0.053 19.653 1.00 74.00 92 THR A CA 1
ATOM 748 C C . THR A 1 92 ? 0.509 0.321 19.671 1.00 74.00 92 THR A C 1
ATOM 750 O O . THR A 1 92 ? 0.927 1.403 19.266 1.00 74.00 92 THR A O 1
ATOM 753 N N . GLY A 1 93 ? 1.326 -0.639 20.122 1.00 78.94 93 GLY A N 1
ATOM 754 C CA . GLY A 1 93 ? 2.788 -0.520 20.187 1.00 78.94 93 GLY A CA 1
ATOM 755 C C . GLY A 1 93 ? 3.515 -0.942 18.908 1.00 78.94 93 GLY A C 1
ATOM 756 O O . GLY A 1 93 ? 4.703 -0.664 18.756 1.00 78.94 93 GLY A O 1
ATOM 757 N N . ASP A 1 94 ? 2.819 -1.606 17.987 1.00 83.75 94 ASP A N 1
ATOM 758 C CA . ASP A 1 94 ? 3.337 -1.876 16.652 1.00 83.75 94 ASP A CA 1
ATOM 759 C C . ASP A 1 94 ? 3.463 -0.551 15.895 1.00 83.75 94 ASP A C 1
ATOM 761 O O . ASP A 1 94 ? 2.466 0.146 15.730 1.00 83.75 94 ASP A O 1
ATOM 765 N N . LYS A 1 95 ? 4.673 -0.209 15.440 1.00 84.56 95 LYS A N 1
ATOM 766 C CA . LYS A 1 95 ? 5.009 1.039 14.734 1.00 84.56 95 LYS A CA 1
ATOM 767 C C . LYS A 1 95 ? 5.114 0.880 13.213 1.00 84.56 95 LYS A C 1
ATOM 769 O O . LYS A 1 95 ? 5.083 1.892 12.518 1.00 84.56 95 LYS A O 1
ATOM 774 N N . ASP A 1 96 ? 5.104 -0.340 12.691 1.00 88.81 96 ASP A N 1
ATOM 775 C CA . ASP A 1 96 ? 5.371 -0.617 11.280 1.00 88.81 96 ASP A CA 1
ATOM 776 C C . ASP A 1 96 ? 4.115 -0.432 10.409 1.00 88.81 96 ASP A C 1
ATOM 778 O O . ASP A 1 96 ? 2.979 -0.593 10.867 1.00 88.81 96 ASP A O 1
ATOM 782 N N . ALA A 1 97 ? 4.289 -0.046 9.143 1.00 90.88 97 ALA A N 1
ATOM 783 C CA . ALA A 1 97 ? 3.176 0.183 8.216 1.00 90.88 97 ALA A CA 1
ATOM 784 C C . ALA A 1 97 ? 2.426 -1.115 7.897 1.00 90.88 97 ALA A C 1
ATOM 786 O O . ALA A 1 97 ? 3.026 -2.185 7.853 1.00 90.88 97 ALA A O 1
ATOM 787 N N . SER A 1 98 ? 1.110 -1.048 7.678 1.00 92.81 98 SER A N 1
ATOM 788 C CA . SER A 1 98 ? 0.355 -2.215 7.181 1.00 92.81 98 SER A CA 1
ATOM 789 C C . SER A 1 98 ? 0.761 -2.545 5.750 1.00 92.81 98 SER A C 1
ATOM 791 O O . SER A 1 98 ? 0.865 -3.711 5.380 1.00 92.81 98 SER A O 1
ATOM 793 N N . PHE A 1 99 ? 1.051 -1.510 4.965 1.00 94.44 99 PHE A N 1
ATOM 794 C CA . PHE A 1 99 ? 1.594 -1.640 3.626 1.00 94.44 99 PHE A CA 1
ATOM 795 C C . PHE A 1 99 ? 2.692 -0.603 3.420 1.00 94.44 99 PHE A C 1
ATOM 797 O O . PHE A 1 99 ? 2.504 0.579 3.720 1.00 94.44 99 PHE A O 1
ATOM 804 N N . PHE A 1 100 ? 3.829 -1.049 2.898 1.00 94.38 100 PHE A N 1
ATOM 805 C CA . PHE A 1 100 ? 4.986 -0.219 2.599 1.00 94.38 100 PHE A CA 1
ATOM 806 C C . PHE A 1 100 ? 5.417 -0.434 1.149 1.00 94.38 100 PHE A C 1
ATOM 808 O O . PHE A 1 100 ? 5.841 -1.526 0.771 1.00 94.38 100 PHE A O 1
ATOM 815 N N . ALA A 1 101 ? 5.316 0.613 0.337 1.00 93.44 101 ALA A N 1
ATOM 816 C CA . ALA A 1 101 ? 5.780 0.638 -1.041 1.00 93.44 101 ALA A CA 1
ATOM 817 C C . ALA A 1 101 ? 7.189 1.223 -1.131 1.00 93.44 101 ALA A C 1
ATOM 819 O O . ALA A 1 101 ? 7.480 2.306 -0.619 1.00 93.44 101 ALA A O 1
ATOM 820 N N . VAL A 1 102 ? 8.076 0.520 -1.828 1.00 91.75 102 VAL A N 1
ATOM 821 C CA . VAL A 1 102 ? 9.467 0.941 -1.982 1.00 91.75 102 VAL A CA 1
ATOM 822 C C . VAL A 1 102 ? 9.993 0.610 -3.375 1.00 91.75 102 VAL A C 1
ATOM 824 O O . VAL A 1 102 ? 9.588 -0.359 -4.005 1.00 91.75 102 VAL A O 1
ATOM 827 N N . GLY A 1 103 ? 10.880 1.454 -3.895 1.00 87.75 103 GLY A N 1
ATOM 828 C CA . GLY A 1 103 ? 11.627 1.143 -5.112 1.00 87.75 103 GLY A CA 1
ATOM 829 C C . GLY A 1 103 ? 12.877 0.321 -4.806 1.00 87.75 103 GLY A C 1
ATOM 830 O O . GLY A 1 103 ? 13.414 0.393 -3.699 1.00 87.75 103 GLY A O 1
ATOM 831 N N . ILE A 1 104 ? 13.400 -0.393 -5.801 1.00 80.44 104 ILE A N 1
ATOM 832 C CA . ILE A 1 104 ? 14.724 -1.030 -5.710 1.00 80.44 104 ILE A CA 1
ATOM 833 C C . ILE A 1 104 ? 15.781 0.019 -5.319 1.00 80.44 104 ILE A C 1
ATOM 835 O O . ILE A 1 104 ? 15.835 1.104 -5.895 1.00 80.44 104 ILE A O 1
ATOM 839 N N . GLY A 1 105 ? 16.609 -0.300 -4.319 1.00 70.06 105 GLY A N 1
ATOM 840 C CA . GLY A 1 105 ? 17.629 0.610 -3.779 1.00 70.06 105 GLY A CA 1
ATOM 841 C C . GLY A 1 105 ? 17.094 1.679 -2.817 1.00 70.06 105 GLY A C 1
ATOM 842 O O . GLY A 1 105 ? 17.876 2.471 -2.292 1.00 70.06 105 GLY A O 1
ATOM 843 N N . GLY A 1 106 ? 15.784 1.710 -2.556 1.00 68.88 106 GLY A N 1
ATOM 844 C CA . GLY A 1 106 ? 15.201 2.533 -1.500 1.00 68.88 106 GLY A CA 1
ATOM 845 C C . GLY A 1 106 ? 15.573 2.021 -0.100 1.00 68.88 106 GLY A C 1
ATOM 846 O O . GLY A 1 106 ? 15.861 0.835 0.071 1.00 68.88 106 GLY A O 1
ATOM 847 N N . PRO A 1 107 ? 15.562 2.887 0.928 1.00 66.62 107 PRO A N 1
ATOM 848 C CA . PRO A 1 107 ? 15.880 2.474 2.287 1.00 66.62 107 PRO A CA 1
ATOM 849 C C . PRO A 1 107 ? 14.781 1.552 2.831 1.00 66.62 107 PRO A C 1
ATOM 851 O O . PRO A 1 107 ? 13.702 2.012 3.203 1.00 66.62 107 PRO A O 1
ATOM 854 N N . ILE A 1 108 ? 15.073 0.253 2.899 1.00 62.97 108 ILE A N 1
ATOM 855 C CA . ILE A 1 108 ? 14.311 -0.744 3.664 1.00 62.97 108 ILE A CA 1
ATOM 856 C C . ILE A 1 108 ? 15.051 -0.940 4.992 1.00 62.97 108 ILE A C 1
ATOM 858 O O . ILE A 1 108 ? 15.656 -1.975 5.251 1.00 62.97 108 ILE A O 1
ATOM 862 N N . LEU A 1 109 ? 15.121 0.108 5.812 1.00 54.34 109 LEU A N 1
ATOM 863 C CA . LEU A 1 109 ? 15.770 0.033 7.121 1.00 54.34 109 LEU A CA 1
ATOM 864 C C . LEU A 1 109 ? 14.696 -0.126 8.198 1.00 54.34 109 LEU A C 1
ATOM 866 O O . LEU A 1 109 ? 13.950 0.808 8.472 1.00 54.34 109 LEU A O 1
ATOM 870 N N . ASN A 1 110 ? 14.665 -1.310 8.819 1.00 53.06 110 ASN A N 1
ATOM 871 C CA . ASN A 1 110 ? 13.838 -1.669 9.980 1.00 53.06 110 ASN A CA 1
ATOM 872 C C . ASN A 1 110 ? 12.314 -1.733 9.7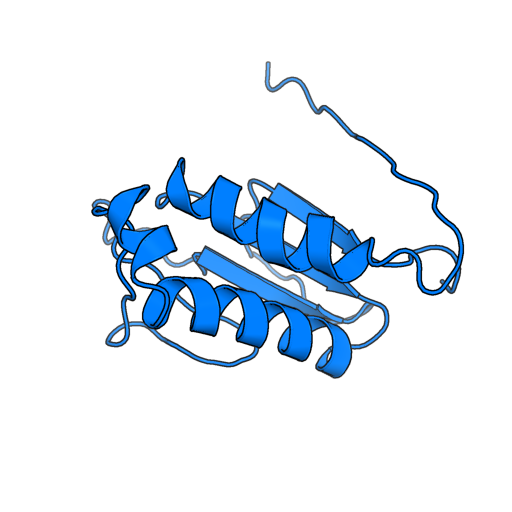60 1.00 53.06 110 ASN A C 1
ATOM 874 O O . ASN A 1 110 ? 11.576 -1.593 10.730 1.00 53.06 110 ASN A O 1
ATOM 878 N N . ALA A 1 111 ? 11.840 -1.971 8.533 1.00 66.19 111 ALA A N 1
ATOM 879 C CA . ALA A 1 111 ? 10.438 -2.321 8.302 1.00 66.19 111 ALA A CA 1
ATOM 880 C C . ALA A 1 111 ? 10.242 -3.830 8.507 1.00 66.19 111 ALA A C 1
ATOM 882 O O . ALA A 1 111 ? 10.913 -4.637 7.858 1.00 66.19 111 ALA A O 1
ATOM 883 N N . ARG A 1 112 ? 9.331 -4.222 9.401 1.00 77.44 112 ARG A N 1
ATOM 884 C CA . ARG A 1 112 ? 8.899 -5.618 9.519 1.00 77.44 112 ARG A CA 1
ATOM 885 C C . ARG A 1 112 ? 7.991 -5.953 8.338 1.00 77.44 112 ARG A C 1
ATOM 887 O O . ARG A 1 112 ? 7.025 -5.241 8.101 1.00 77.44 112 ARG A O 1
ATOM 894 N N . GLY A 1 113 ? 8.304 -7.015 7.600 1.00 80.38 113 GLY A N 1
ATOM 895 C CA . GLY A 1 113 ? 7.464 -7.531 6.518 1.00 80.38 113 GLY A CA 1
ATOM 896 C C . GLY A 1 113 ? 7.114 -8.987 6.786 1.00 80.38 113 GLY A C 1
ATOM 897 O O . GLY A 1 113 ? 8.012 -9.816 6.887 1.00 80.38 113 GLY A O 1
ATOM 898 N N . ASP A 1 114 ? 5.825 -9.291 6.920 1.00 89.06 114 ASP A N 1
ATOM 899 C CA . ASP A 1 114 ? 5.327 -10.671 6.961 1.00 89.06 114 ASP A CA 1
ATOM 900 C C . ASP A 1 114 ? 5.112 -11.223 5.545 1.00 89.06 114 ASP A C 1
ATOM 902 O O . ASP A 1 114 ? 5.213 -12.425 5.326 1.00 89.06 114 ASP A O 1
ATOM 906 N N . LEU A 1 115 ? 4.819 -10.339 4.587 1.00 89.25 115 LEU A N 1
ATOM 907 C CA . LEU A 1 115 ? 4.709 -10.648 3.166 1.00 89.25 115 LEU A CA 1
ATOM 908 C C . LEU A 1 115 ? 5.552 -9.650 2.373 1.00 89.25 115 LEU A C 1
ATOM 910 O O . LEU A 1 115 ? 5.363 -8.440 2.496 1.00 89.25 115 LEU A O 1
ATOM 914 N N . ILE A 1 116 ? 6.454 -10.156 1.534 1.00 90.81 116 ILE A N 1
ATOM 915 C CA . ILE A 1 116 ? 7.269 -9.342 0.630 1.00 90.81 116 ILE A CA 1
ATOM 916 C C . ILE A 1 116 ? 6.896 -9.705 -0.804 1.00 90.81 116 ILE A C 1
ATOM 918 O O . ILE A 1 116 ? 7.010 -10.859 -1.211 1.00 90.81 116 ILE A O 1
ATOM 922 N N . ILE A 1 117 ? 6.449 -8.718 -1.576 1.00 90.31 117 ILE A N 1
ATOM 923 C CA . ILE A 1 117 ? 6.108 -8.876 -2.990 1.00 90.31 117 ILE A CA 1
ATOM 924 C C . ILE A 1 117 ? 7.141 -8.122 -3.817 1.00 90.31 117 ILE A C 1
ATOM 926 O O . ILE A 1 117 ? 7.310 -6.913 -3.658 1.00 90.31 117 ILE A O 1
ATOM 930 N N . ILE A 1 118 ? 7.809 -8.844 -4.714 1.00 88.75 118 ILE A N 1
ATOM 931 C CA . ILE A 1 118 ? 8.808 -8.301 -5.635 1.00 88.75 118 ILE A CA 1
ATOM 932 C C . ILE A 1 118 ? 8.221 -8.327 -7.047 1.00 88.75 118 ILE A C 1
ATOM 934 O O . ILE A 1 118 ? 8.082 -9.398 -7.640 1.00 88.75 118 ILE A O 1
ATOM 938 N N . ASP A 1 119 ? 7.874 -7.160 -7.588 1.00 84.38 119 ASP A N 1
ATOM 939 C CA . ASP A 1 119 ? 7.339 -7.041 -8.947 1.00 84.38 119 ASP A CA 1
ATOM 940 C C . ASP A 1 119 ? 8.438 -6.751 -9.976 1.00 84.38 119 ASP A C 1
ATOM 942 O O . ASP A 1 119 ? 9.267 -5.855 -9.818 1.00 84.38 119 ASP A O 1
ATOM 946 N N . ASP A 1 120 ? 8.407 -7.546 -11.044 1.00 74.31 120 ASP A N 1
ATOM 947 C CA . ASP A 1 120 ? 9.327 -7.546 -12.186 1.00 74.31 120 ASP A CA 1
ATOM 948 C C . ASP A 1 120 ? 10.837 -7.468 -11.845 1.00 74.31 120 ASP A C 1
ATOM 950 O O . ASP A 1 120 ? 11.535 -6.543 -12.274 1.00 74.31 120 ASP A O 1
ATOM 954 N N . PRO A 1 121 ? 11.402 -8.474 -11.142 1.00 63.72 121 PRO A N 1
ATOM 955 C CA . PRO A 1 121 ? 12.829 -8.501 -10.801 1.00 63.72 121 PRO A CA 1
ATOM 956 C C . PRO A 1 121 ? 13.743 -8.711 -12.017 1.00 63.72 121 PRO A C 1
ATOM 958 O O . PRO A 1 121 ? 14.946 -8.506 -11.930 1.00 63.72 121 PRO A O 1
ATOM 961 N N . ARG A 1 122 ? 13.202 -9.120 -13.173 1.00 61.84 122 ARG A N 1
ATOM 962 C CA . ARG A 1 122 ? 13.991 -9.490 -14.366 1.00 61.84 122 ARG A CA 1
ATOM 963 C C . ARG A 1 122 ? 14.679 -8.314 -15.056 1.00 61.84 122 ARG A C 1
ATOM 965 O O . ARG A 1 122 ? 15.467 -8.535 -15.968 1.00 61.84 122 ARG A O 1
ATOM 972 N N . CYS A 1 123 ? 14.339 -7.087 -14.682 1.00 48.97 123 CYS A N 1
ATOM 973 C CA . CYS A 1 123 ? 14.999 -5.884 -15.179 1.00 48.97 123 CYS A CA 1
ATOM 974 C C . CYS A 1 123 ? 15.981 -5.276 -14.162 1.00 48.97 123 CYS A C 1
ATOM 976 O O . CYS A 1 123 ? 16.350 -4.111 -14.345 1.00 48.97 123 CYS A O 1
ATOM 978 N N . MET A 1 124 ? 16.334 -6.022 -13.104 1.00 46.97 124 MET A N 1
ATOM 979 C CA . MET A 1 124 ? 17.496 -5.755 -12.245 1.00 46.97 124 MET A CA 1
ATOM 980 C C . MET A 1 124 ? 18.806 -6.046 -12.973 1.00 46.97 124 MET A C 1
ATOM 982 O O . MET A 1 124 ? 18.821 -6.970 -13.817 1.00 46.97 124 MET A O 1
#